Protein AF-A0A842VDM9-F1 (afdb_monomer)

Secondary structure (DSSP, 8-state):
--HHHHHHHHHHHHTTTS-EEEEEHHHHHHHHTTTTS-B---GGGSGGGGG-TT-EEEEEEEEE-SS-EEEEEEEE-TTSSS-EEEEEEEEESSHHHHHHHHHHHHHHHHTT----HHHHHHHHHEEEEEEPPP-TTSEE-GGGS-HHHHHHHHHHHHHHHHHHTT--

Structure (mmCIF, N/CA/C/O backbone):
data_AF-A0A842VDM9-F1
#
_entry.id   AF-A0A842VDM9-F1
#
loop_
_atom_site.group_PDB
_atom_site.id
_atom_site.type_symbol
_atom_site.label_atom_id
_atom_site.label_alt_id
_atom_site.label_comp_id
_atom_site.label_asym_id
_atom_site.label_entity_id
_atom_site.label_seq_id
_atom_site.pdbx_PDB_ins_code
_atom_site.Cartn_x
_atom_site.Cartn_y
_atom_site.Cartn_z
_atom_site.occupancy
_atom_site.B_iso_or_equiv
_atom_site.auth_seq_id
_atom_site.auth_comp_id
_atom_site.auth_asym_id
_atom_site.auth_atom_id
_atom_site.pdbx_PDB_model_num
ATOM 1 N N . MET A 1 1 ? 0.933 -7.430 -30.025 1.00 38.50 1 MET A N 1
ATOM 2 C CA . MET A 1 1 ? -0.040 -6.764 -29.124 1.00 38.50 1 MET A CA 1
ATOM 3 C C . MET A 1 1 ? 0.274 -7.300 -27.731 1.00 38.50 1 MET A C 1
ATOM 5 O O . MET A 1 1 ? -0.424 -8.168 -27.237 1.00 38.50 1 MET A O 1
ATOM 9 N N . ASP A 1 2 ? 1.398 -6.851 -27.154 1.00 47.78 2 ASP A N 1
ATOM 10 C CA . ASP A 1 2 ? 2.124 -7.577 -26.084 1.00 47.78 2 ASP A CA 1
ATOM 11 C C . ASP A 1 2 ? 2.247 -6.785 -24.773 1.00 47.78 2 ASP A C 1
ATOM 13 O O . ASP A 1 2 ? 2.859 -7.242 -23.812 1.00 47.78 2 ASP A O 1
ATOM 17 N N . PHE A 1 3 ? 1.629 -5.600 -24.720 1.00 39.19 3 PHE A N 1
ATOM 18 C CA . PHE A 1 3 ? 1.718 -4.650 -23.606 1.00 39.19 3 PHE A CA 1
ATOM 19 C C . PHE A 1 3 ? 1.313 -5.263 -22.255 1.00 39.19 3 PHE A C 1
ATOM 21 O O . PHE A 1 3 ? 1.957 -5.026 -21.236 1.00 39.19 3 PHE A O 1
ATOM 28 N N . ILE A 1 4 ? 0.272 -6.098 -22.266 1.00 46.72 4 ILE A N 1
ATOM 29 C CA . ILE A 1 4 ? -0.293 -6.716 -21.062 1.00 46.72 4 ILE A CA 1
ATOM 30 C C . ILE A 1 4 ? 0.559 -7.920 -20.614 1.00 46.72 4 ILE A C 1
ATOM 32 O O . ILE A 1 4 ? 0.785 -8.107 -19.423 1.00 46.72 4 ILE A O 1
ATOM 36 N N . SER A 1 5 ? 1.098 -8.707 -21.552 1.00 50.38 5 SER A N 1
ATOM 37 C CA . SER A 1 5 ? 1.804 -9.966 -21.255 1.00 50.38 5 SER A CA 1
ATOM 38 C C . SER A 1 5 ? 3.147 -9.753 -20.542 1.00 50.38 5 SER A C 1
ATOM 40 O O . SER A 1 5 ? 3.447 -10.433 -19.560 1.00 50.38 5 SER A O 1
ATOM 42 N N . SER A 1 6 ? 3.941 -8.770 -20.984 1.00 50.84 6 SER A N 1
ATOM 43 C CA . SER A 1 6 ? 5.264 -8.483 -20.408 1.00 50.84 6 SER A CA 1
ATOM 44 C C . SER A 1 6 ? 5.189 -7.949 -18.974 1.00 50.84 6 SER A C 1
ATOM 46 O O . SER A 1 6 ? 5.984 -8.360 -18.130 1.00 50.84 6 SER A O 1
ATOM 48 N N . CYS A 1 7 ? 4.217 -7.078 -18.684 1.00 58.84 7 CYS A N 1
ATOM 49 C CA . CYS A 1 7 ? 4.014 -6.537 -17.338 1.00 58.84 7 CYS A CA 1
ATOM 50 C C . CYS A 1 7 ? 3.463 -7.609 -16.383 1.00 58.84 7 CYS A C 1
ATOM 52 O O . CYS A 1 7 ? 3.894 -7.686 -15.239 1.00 58.84 7 CYS A O 1
ATOM 54 N N . LEU A 1 8 ? 2.583 -8.503 -16.858 1.00 58.44 8 LEU A N 1
ATOM 55 C CA . LEU A 1 8 ? 2.032 -9.594 -16.041 1.00 58.44 8 LEU A CA 1
ATOM 56 C C . LEU A 1 8 ? 3.102 -10.572 -15.533 1.00 58.44 8 LEU A C 1
ATOM 58 O O . LEU A 1 8 ? 3.038 -10.993 -14.380 1.00 58.44 8 LEU A O 1
ATOM 62 N N . ARG A 1 9 ? 4.093 -10.927 -16.362 1.00 60.19 9 ARG A N 1
ATOM 63 C CA . ARG A 1 9 ? 5.177 -11.840 -15.947 1.00 60.19 9 ARG A CA 1
ATOM 64 C C . ARG A 1 9 ? 6.123 -11.190 -14.940 1.00 60.19 9 ARG A C 1
ATOM 66 O O . ARG A 1 9 ? 6.470 -11.816 -13.943 1.00 60.19 9 ARG A O 1
ATOM 73 N N . PHE A 1 10 ? 6.458 -9.922 -15.167 1.00 65.69 10 PHE A N 1
ATOM 74 C CA . PHE A 1 10 ? 7.245 -9.114 -14.237 1.00 65.69 10 PHE A CA 1
ATOM 75 C C . PHE A 1 10 ? 6.540 -8.982 -12.875 1.00 65.69 10 PHE A C 1
ATOM 77 O O . PHE A 1 10 ? 7.143 -9.219 -11.829 1.00 65.69 10 PHE A O 1
ATOM 84 N N . HIS A 1 11 ? 5.228 -8.719 -12.877 1.00 65.38 11 HIS A N 1
ATOM 85 C CA . HIS A 1 11 ? 4.416 -8.672 -11.657 1.00 65.38 11 HIS A CA 1
ATOM 86 C C . HIS A 1 11 ? 4.361 -10.016 -10.927 1.00 65.38 11 HIS A C 1
ATOM 88 O O . HIS A 1 11 ? 4.504 -10.046 -9.705 1.00 65.38 11 HIS A O 1
ATOM 94 N N . TYR A 1 12 ? 4.196 -11.126 -11.655 1.00 63.31 12 TYR A N 1
ATOM 95 C CA . TYR A 1 12 ? 4.207 -12.463 -11.061 1.00 63.31 12 TYR A CA 1
ATOM 96 C C . TYR A 1 12 ? 5.516 -12.724 -10.307 1.00 63.31 12 TYR A C 1
ATOM 98 O O . TYR A 1 12 ? 5.495 -13.211 -9.176 1.00 63.31 12 TYR A O 1
ATOM 106 N N . TYR A 1 13 ? 6.652 -12.331 -10.883 1.00 67.06 13 TYR A N 1
ATOM 107 C CA . TYR A 1 13 ? 7.944 -12.538 -10.245 1.00 67.06 13 TYR A CA 1
ATOM 108 C C . TYR A 1 13 ? 8.167 -11.642 -9.017 1.00 67.06 13 TYR A C 1
ATOM 110 O O . TYR A 1 13 ? 8.678 -12.108 -8.006 1.00 67.06 13 TYR A O 1
ATOM 118 N N . ILE A 1 14 ? 7.732 -10.381 -9.027 1.00 68.81 14 ILE A N 1
ATOM 119 C CA . ILE A 1 14 ? 7.810 -9.542 -7.812 1.00 68.81 14 ILE A CA 1
ATOM 120 C C . ILE A 1 14 ? 6.875 -10.079 -6.720 1.00 68.81 14 ILE A C 1
ATOM 122 O O . ILE A 1 14 ? 7.162 -9.966 -5.529 1.00 68.81 14 ILE A O 1
ATOM 126 N N . SER A 1 15 ? 5.778 -10.727 -7.114 1.00 66.44 15 SER A N 1
ATOM 127 C CA . SER A 1 15 ? 4.794 -11.278 -6.187 1.00 66.44 15 SER A CA 1
ATOM 128 C C . SER A 1 15 ? 5.214 -12.566 -5.470 1.00 66.44 15 SER A C 1
ATOM 130 O O . SER A 1 15 ? 4.375 -13.110 -4.758 1.00 66.44 15 SER A O 1
ATOM 132 N N . GLN A 1 16 ? 6.463 -13.053 -5.611 1.00 63.22 16 GLN A N 1
ATOM 133 C CA . GLN A 1 16 ? 7.000 -14.288 -4.992 1.00 63.22 16 GLN A CA 1
ATOM 134 C C . GLN A 1 16 ? 6.709 -14.367 -3.472 1.00 63.22 16 GLN A C 1
ATOM 136 O O . GLN A 1 16 ? 7.550 -14.073 -2.622 1.00 63.22 16 GLN A O 1
ATOM 141 N N . ASN A 1 17 ? 5.496 -14.813 -3.131 1.00 63.88 17 ASN A N 1
ATOM 142 C CA . ASN A 1 17 ? 4.870 -14.889 -1.805 1.00 63.88 17 ASN A CA 1
ATOM 143 C C . ASN A 1 17 ? 4.428 -13.568 -1.147 1.00 63.88 17 ASN A C 1
ATOM 145 O O . ASN A 1 17 ? 4.188 -13.546 0.063 1.00 63.88 17 ASN A O 1
ATOM 149 N N . ARG A 1 18 ? 4.295 -12.470 -1.898 1.00 76.94 18 ARG A N 1
ATOM 150 C CA . ARG A 1 18 ? 3.713 -11.215 -1.390 1.00 76.94 18 ARG A CA 1
ATOM 151 C C . ARG A 1 18 ? 2.692 -10.662 -2.369 1.00 76.94 18 ARG A C 1
ATOM 153 O O . ARG A 1 18 ? 2.895 -10.696 -3.577 1.00 76.94 18 ARG A O 1
ATOM 160 N N . SER A 1 19 ? 1.602 -10.113 -1.846 1.00 81.00 19 SER A N 1
ATOM 161 C CA . SER A 1 19 ? 0.637 -9.396 -2.676 1.00 81.00 19 SER A CA 1
ATOM 162 C C . SER A 1 19 ? 1.248 -8.073 -3.130 1.00 81.00 19 SER A C 1
ATOM 164 O O . SER A 1 19 ? 1.668 -7.273 -2.295 1.00 81.00 19 SER A O 1
ATOM 166 N N . VAL A 1 20 ? 1.300 -7.854 -4.441 1.00 81.62 20 VAL A N 1
ATOM 167 C CA . VAL A 1 20 ? 1.781 -6.609 -5.047 1.00 81.62 20 VAL A CA 1
ATOM 168 C C . VAL A 1 20 ? 0.611 -5.948 -5.750 1.00 81.62 20 VAL A C 1
ATOM 170 O O . VAL A 1 20 ? -0.064 -6.575 -6.564 1.00 81.62 20 VAL A O 1
ATOM 173 N N . PHE A 1 21 ? 0.390 -4.681 -5.436 1.00 82.06 21 PHE A N 1
ATOM 174 C CA . PHE A 1 21 ? -0.585 -3.825 -6.097 1.00 82.06 21 PHE A CA 1
ATOM 175 C C . PHE A 1 21 ? 0.156 -2.714 -6.822 1.00 82.06 21 PHE A C 1
ATOM 177 O O . PHE A 1 21 ? 1.302 -2.411 -6.493 1.00 82.06 21 PHE A O 1
ATOM 184 N N . TRP A 1 22 ? -0.491 -2.096 -7.800 1.00 83.31 22 TRP A N 1
ATOM 185 C CA . TRP A 1 22 ? 0.066 -0.934 -8.472 1.00 83.31 22 TRP A CA 1
ATOM 186 C C . TRP A 1 22 ? -0.996 0.135 -8.678 1.00 83.31 22 TRP A C 1
ATOM 188 O O . TRP A 1 22 ? -2.185 -0.161 -8.805 1.00 83.31 22 TRP A O 1
ATOM 198 N N . LEU A 1 23 ? -0.538 1.379 -8.694 1.00 81.56 23 LEU A N 1
ATOM 199 C CA . LEU A 1 23 ? -1.329 2.580 -8.924 1.00 81.56 23 LEU A CA 1
ATOM 200 C C . LEU A 1 23 ? -0.620 3.410 -9.992 1.00 81.56 23 LEU A C 1
ATOM 202 O O . LEU A 1 23 ? 0.610 3.384 -10.071 1.00 81.56 23 LEU A O 1
ATOM 206 N N . GLU A 1 24 ? -1.357 4.180 -10.783 1.00 86.75 24 GLU A N 1
ATOM 207 C CA . GLU A 1 24 ? -0.719 5.209 -11.607 1.00 86.75 24 GLU A CA 1
ATOM 208 C C . GLU A 1 24 ? -0.137 6.312 -10.714 1.00 86.75 24 GLU A C 1
ATOM 210 O O . GLU A 1 24 ? -0.691 6.638 -9.659 1.00 86.75 24 GLU A O 1
ATOM 215 N N . LYS A 1 25 ? 0.968 6.930 -11.144 1.00 87.75 25 LYS A N 1
ATOM 216 C CA . LYS A 1 25 ? 1.595 8.028 -10.394 1.00 87.75 25 LYS A CA 1
ATOM 217 C C . LYS A 1 25 ? 0.644 9.186 -10.111 1.00 87.75 25 LYS A C 1
ATOM 219 O O . LYS A 1 25 ? 0.699 9.748 -9.024 1.00 87.75 25 LYS A O 1
ATOM 224 N N . ASP A 1 26 ? -0.259 9.515 -11.027 1.00 86.50 26 ASP A N 1
ATOM 225 C CA . ASP A 1 26 ? -1.225 10.594 -10.801 1.00 86.50 26 ASP A CA 1
ATOM 226 C C . ASP A 1 26 ? -2.221 10.249 -9.687 1.00 86.50 26 ASP A C 1
ATOM 228 O O . ASP A 1 26 ? -2.517 11.091 -8.840 1.00 86.50 26 ASP A O 1
ATOM 232 N N . GLN A 1 27 ? -2.665 8.991 -9.612 1.00 81.88 27 GLN A N 1
ATOM 233 C CA . GLN A 1 27 ? -3.496 8.503 -8.508 1.00 81.88 27 GLN A CA 1
ATOM 234 C C . GLN A 1 27 ? -2.726 8.543 -7.186 1.00 81.88 27 GLN A C 1
ATOM 236 O O . GLN A 1 27 ? -3.251 9.005 -6.172 1.00 81.88 27 GLN A O 1
ATOM 241 N N . TRP A 1 28 ? -1.462 8.115 -7.201 1.00 83.44 28 TRP A N 1
ATOM 242 C CA . TRP A 1 28 ? -0.587 8.207 -6.036 1.00 83.44 28 TRP A CA 1
ATOM 243 C C . TRP A 1 28 ? -0.398 9.645 -5.568 1.00 83.44 28 TRP A C 1
ATOM 245 O O . TRP A 1 28 ? -0.540 9.917 -4.383 1.00 83.44 28 TRP A O 1
ATOM 255 N N . ASN A 1 29 ? -0.169 10.579 -6.489 1.00 84.06 29 ASN A N 1
ATOM 256 C CA . ASN A 1 29 ? -0.000 11.999 -6.196 1.00 84.06 29 ASN A CA 1
ATOM 257 C C . ASN A 1 29 ? -1.245 12.631 -5.555 1.00 84.06 29 ASN A C 1
ATOM 259 O O . ASN A 1 29 ? -1.137 13.627 -4.840 1.00 84.06 29 ASN A O 1
ATOM 263 N N . LEU A 1 30 ? -2.440 12.089 -5.808 1.00 80.62 30 LEU A N 1
ATOM 264 C CA . LEU A 1 30 ? -3.667 12.516 -5.130 1.00 80.62 30 LEU A CA 1
ATOM 265 C C . LEU A 1 30 ? -3.731 11.986 -3.695 1.00 80.62 30 LEU A C 1
ATOM 267 O O . LEU A 1 30 ? -4.094 12.730 -2.784 1.00 80.62 30 LEU A O 1
ATOM 271 N N . ILE A 1 31 ? -3.342 10.727 -3.488 1.00 76.19 31 ILE A N 1
ATOM 272 C CA . ILE A 1 31 ? -3.302 10.091 -2.165 1.00 76.19 31 ILE A CA 1
ATOM 273 C C . ILE A 1 31 ? -2.205 10.738 -1.303 1.00 76.19 31 ILE A C 1
ATOM 275 O O . ILE A 1 31 ? -2.445 11.076 -0.142 1.00 76.19 31 ILE A O 1
ATOM 279 N N . SER A 1 32 ? -1.033 10.992 -1.891 1.00 77.94 32 SER A N 1
ATOM 280 C CA . SER A 1 32 ? 0.172 11.441 -1.194 1.00 77.94 32 SER A CA 1
ATOM 281 C C . SER A 1 32 ? 0.103 12.845 -0.617 1.00 77.94 32 SER A C 1
ATOM 283 O O . SER A 1 32 ? 0.746 13.151 0.385 1.00 77.94 32 SER A O 1
ATOM 285 N N . LYS A 1 33 ? -0.763 13.695 -1.168 1.00 77.75 33 LYS A N 1
ATOM 286 C CA . LYS A 1 33 ? -1.026 15.035 -0.624 1.00 77.75 33 LYS A CA 1
ATOM 287 C C . LYS A 1 33 ? -1.587 15.019 0.796 1.00 77.75 33 LYS A C 1
ATOM 289 O O . LYS A 1 33 ? -1.463 16.017 1.497 1.00 77.75 33 LYS A O 1
ATOM 294 N N . ASN A 1 34 ? -2.192 13.913 1.220 1.00 71.62 34 ASN A N 1
ATOM 295 C CA . ASN A 1 34 ? -2.838 13.807 2.524 1.00 71.62 34 ASN A CA 1
ATOM 296 C C . ASN A 1 34 ? -1.961 13.122 3.586 1.00 71.62 34 ASN A C 1
ATOM 298 O O . ASN A 1 34 ? -2.442 12.767 4.661 1.00 71.62 34 ASN A O 1
ATOM 302 N N . PHE A 1 35 ? -0.673 12.912 3.305 1.00 71.75 35 PHE A N 1
ATOM 303 C CA . PHE A 1 35 ? 0.231 12.216 4.215 1.00 71.75 35 PHE A CA 1
ATOM 304 C C . PHE A 1 35 ? 0.338 12.860 5.604 1.00 71.75 35 PHE A C 1
ATOM 306 O O . PHE A 1 35 ? 0.385 14.077 5.755 1.00 71.75 35 PHE A O 1
ATOM 313 N N . GLY A 1 36 ? 0.384 12.011 6.640 1.00 66.38 36 GLY A N 1
ATOM 314 C CA . GLY A 1 36 ? 0.378 12.414 8.056 1.00 66.38 36 GLY A CA 1
ATOM 315 C C . GLY A 1 36 ? -1.020 12.639 8.652 1.00 66.38 36 GLY A C 1
ATOM 316 O O . GLY A 1 36 ? -1.172 12.704 9.882 1.00 66.38 36 GLY A O 1
ATOM 317 N N . THR A 1 37 ? -2.046 12.686 7.803 1.00 69.50 37 THR A N 1
ATOM 318 C CA . THR A 1 37 ? -3.453 12.751 8.195 1.00 69.50 37 THR A CA 1
ATOM 319 C C . THR A 1 37 ? -4.133 11.465 7.750 1.00 69.50 37 THR A C 1
ATOM 321 O O . THR A 1 37 ? -4.101 11.151 6.562 1.00 69.50 37 THR A O 1
ATOM 324 N N . PRO A 1 38 ? -4.728 10.686 8.666 1.00 69.56 38 PRO A N 1
ATOM 325 C CA . PRO A 1 38 ? -5.495 9.541 8.234 1.00 69.56 38 PRO A CA 1
ATOM 326 C C . PRO A 1 38 ? -6.669 10.018 7.394 1.00 69.56 38 PRO A C 1
ATOM 328 O O . PRO A 1 38 ? -7.461 10.858 7.818 1.00 69.56 38 PRO A O 1
ATOM 331 N N . ILE A 1 39 ? -6.725 9.491 6.180 1.00 65.69 39 ILE A N 1
ATOM 332 C CA . ILE A 1 39 ? -7.808 9.734 5.244 1.00 65.69 39 ILE A CA 1
ATOM 333 C C . ILE A 1 39 ? -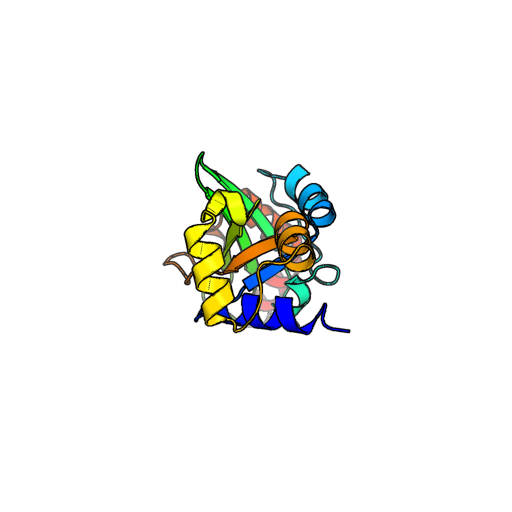8.635 8.476 5.097 1.00 65.69 39 ILE A C 1
ATOM 335 O O . ILE A 1 39 ? -8.105 7.366 5.010 1.00 65.69 39 ILE A O 1
ATOM 339 N N . GLU A 1 40 ? -9.941 8.669 5.026 1.00 68.81 40 GLU A N 1
ATOM 340 C CA . GLU A 1 40 ? -10.828 7.646 4.518 1.00 68.81 40 GLU A CA 1
ATOM 341 C C . GLU A 1 40 ? -10.585 7.510 3.012 1.00 68.81 40 GLU A C 1
ATOM 343 O O . GLU A 1 40 ? -10.857 8.424 2.233 1.00 68.81 40 GLU A O 1
ATOM 348 N N . ILE A 1 41 ? -10.047 6.366 2.598 1.00 63.72 41 ILE A N 1
ATOM 349 C CA . ILE A 1 41 ? -9.914 6.036 1.183 1.00 63.72 41 ILE A CA 1
ATOM 350 C C . ILE A 1 41 ? -11.127 5.197 0.806 1.00 63.72 41 ILE A C 1
ATOM 352 O O . ILE A 1 41 ? -11.276 4.072 1.289 1.00 63.72 41 ILE A O 1
ATOM 356 N N . ASN A 1 42 ? -11.969 5.718 -0.093 1.00 63.12 42 ASN A N 1
ATOM 357 C CA . ASN A 1 42 ? -12.912 4.859 -0.795 1.00 63.12 42 ASN A CA 1
ATOM 358 C C . ASN A 1 42 ? -12.122 3.987 -1.777 1.00 63.12 42 ASN A C 1
ATOM 360 O O . ASN A 1 42 ? -11.802 4.383 -2.899 1.00 63.12 42 ASN A O 1
ATOM 364 N N . ILE A 1 43 ? -11.807 2.786 -1.316 1.00 64.44 43 ILE A N 1
ATOM 365 C CA . ILE A 1 43 ? -11.064 1.789 -2.070 1.00 64.44 43 ILE A CA 1
ATOM 366 C C . ILE A 1 43 ? -11.818 1.231 -3.279 1.00 64.44 43 ILE A C 1
ATOM 368 O O . ILE A 1 43 ? -11.151 0.686 -4.153 1.00 64.44 43 ILE A O 1
ATOM 372 N N . GLU A 1 44 ? -13.149 1.369 -3.365 1.00 63.38 44 GLU A N 1
ATOM 373 C CA . GLU A 1 44 ? -13.965 0.830 -4.467 1.00 63.38 44 GLU A CA 1
ATOM 374 C C . GLU A 1 44 ? -13.529 1.385 -5.824 1.00 63.38 44 GLU A C 1
ATOM 376 O O . GLU A 1 44 ? -13.588 0.693 -6.836 1.00 63.38 44 GLU A O 1
ATOM 381 N N . ASN A 1 45 ? -13.017 2.617 -5.819 1.00 62.00 45 ASN A N 1
ATOM 382 C CA . ASN A 1 45 ? -12.522 3.313 -7.003 1.00 62.00 45 ASN A CA 1
ATOM 383 C C . ASN A 1 45 ? -11.001 3.208 -7.169 1.00 62.00 45 ASN A C 1
ATOM 385 O O . ASN A 1 45 ? -10.409 3.936 -7.965 1.00 62.00 45 ASN A O 1
ATOM 389 N N . THR A 1 46 ? -10.350 2.332 -6.406 1.00 61.22 46 THR A N 1
ATOM 390 C CA . THR A 1 46 ? -8.901 2.132 -6.463 1.00 61.22 46 THR A CA 1
ATOM 391 C C . THR A 1 46 ? -8.582 0.694 -6.868 1.00 61.22 46 THR A C 1
ATOM 393 O O . THR A 1 46 ? -9.365 -0.214 -6.586 1.00 61.22 46 THR A O 1
ATOM 396 N N . PRO A 1 47 ? -7.396 0.425 -7.437 1.00 62.50 47 PRO A N 1
ATOM 397 C CA . PRO A 1 47 ? -6.912 -0.945 -7.639 1.00 62.50 47 PRO A CA 1
ATOM 398 C C . PRO A 1 47 ? -6.890 -1.807 -6.356 1.00 62.50 47 PRO A C 1
ATOM 400 O O . PRO A 1 47 ? -6.912 -3.040 -6.432 1.00 62.50 47 PRO A O 1
ATOM 403 N N . LEU A 1 48 ? -6.920 -1.175 -5.173 1.00 64.06 48 LEU A N 1
ATOM 404 C CA . LEU A 1 48 ? -7.016 -1.842 -3.872 1.00 64.06 48 LEU A CA 1
ATOM 405 C C . LEU A 1 48 ? -8.403 -2.450 -3.602 1.00 64.06 48 LEU A C 1
ATOM 407 O O . LEU A 1 48 ? -8.529 -3.233 -2.667 1.00 64.06 48 LEU A O 1
ATOM 411 N N . VAL A 1 49 ? -9.428 -2.183 -4.427 1.00 65.50 49 VAL A N 1
ATOM 412 C CA . VAL A 1 49 ? -10.758 -2.819 -4.310 1.00 65.50 49 VAL A CA 1
ATOM 413 C C . VAL A 1 49 ? -10.675 -4.347 -4.300 1.00 65.50 49 VAL A C 1
ATOM 415 O O . VAL A 1 49 ? -11.443 -5.031 -3.622 1.00 65.50 49 VAL A O 1
ATOM 418 N N . SER A 1 50 ? -9.697 -4.896 -5.025 1.00 60.81 50 SER A N 1
ATOM 419 C CA . SER A 1 50 ? -9.436 -6.334 -5.103 1.00 60.81 50 SER A CA 1
ATOM 420 C C . SER A 1 50 ? -9.042 -6.958 -3.758 1.00 60.81 50 SER A C 1
ATOM 422 O O . SER A 1 50 ? -9.206 -8.163 -3.579 1.00 60.81 50 SER A O 1
ATOM 424 N N . ILE A 1 51 ? -8.575 -6.148 -2.804 1.00 59.56 51 ILE A N 1
ATOM 425 C CA . ILE A 1 51 ? -8.124 -6.583 -1.477 1.00 59.56 51 ILE A CA 1
ATOM 426 C C . IL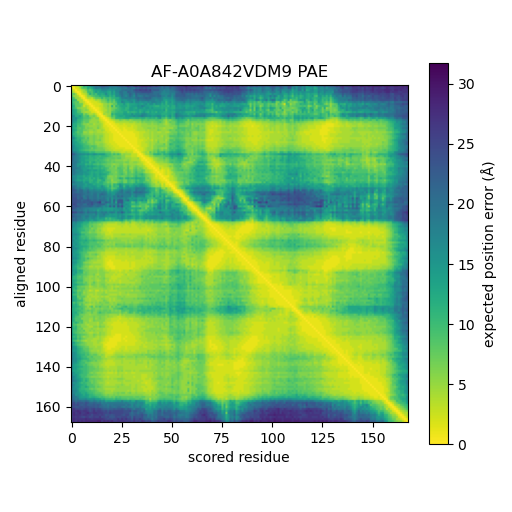E A 1 51 ? -9.317 -6.917 -0.573 1.00 59.56 51 ILE A C 1
ATOM 428 O O . ILE A 1 51 ? -9.168 -7.666 0.391 1.00 59.56 51 ILE A O 1
ATOM 432 N N . THR A 1 52 ? -10.510 -6.400 -0.873 1.00 55.66 52 THR A N 1
ATOM 433 C CA . THR A 1 52 ? -11.571 -6.266 0.139 1.00 55.66 52 THR A CA 1
ATOM 434 C C . THR A 1 52 ? -12.957 -6.136 -0.452 1.00 55.66 52 THR A C 1
ATOM 436 O O . THR A 1 52 ? -13.677 -5.148 -0.285 1.00 55.66 52 THR A O 1
ATOM 439 N N . LYS A 1 53 ? -13.393 -7.219 -1.071 1.00 52.09 53 LYS A N 1
ATOM 440 C CA . LYS A 1 53 ? -14.826 -7.459 -1.144 1.00 52.09 53 LYS A CA 1
ATOM 441 C C . LYS A 1 53 ? -15.339 -7.604 0.301 1.00 52.09 53 LYS A C 1
ATOM 443 O O . LYS A 1 53 ? -14.965 -8.563 0.967 1.00 52.09 53 LYS A O 1
ATOM 448 N N . ASN A 1 54 ? -16.173 -6.660 0.755 1.00 50.44 54 ASN A N 1
ATOM 449 C CA . ASN A 1 54 ? -17.004 -6.705 1.978 1.00 50.44 54 ASN A CA 1
ATOM 450 C C . ASN A 1 54 ? -16.451 -6.138 3.307 1.00 50.44 54 ASN A C 1
ATOM 452 O O . ASN A 1 54 ? -16.935 -6.558 4.356 1.00 50.44 54 ASN A O 1
ATOM 456 N N . GLN A 1 55 ? -15.496 -5.200 3.332 1.00 55.25 55 GLN A N 1
ATOM 457 C CA . GLN A 1 55 ? -15.012 -4.639 4.610 1.00 55.25 55 GLN A CA 1
ATOM 458 C C . GLN A 1 55 ? -15.010 -3.109 4.636 1.00 55.25 55 GLN A C 1
ATOM 460 O O . GLN A 1 55 ? -14.652 -2.466 3.652 1.00 55.25 55 GLN A O 1
ATOM 465 N N . ASN A 1 56 ? -15.411 -2.536 5.775 1.00 56.44 56 ASN A N 1
ATOM 466 C CA . ASN A 1 56 ? -15.441 -1.093 5.980 1.00 56.44 56 ASN A CA 1
ATOM 467 C C . ASN A 1 56 ? -14.022 -0.580 6.263 1.00 56.44 56 ASN A C 1
ATOM 469 O O . ASN A 1 56 ? -13.405 -0.913 7.277 1.00 56.44 56 ASN A O 1
ATOM 473 N N . PHE A 1 57 ? -13.509 0.241 5.352 1.00 61.78 57 PHE A N 1
ATOM 474 C CA . PHE A 1 57 ? -12.206 0.882 5.484 1.00 61.78 57 PHE A CA 1
ATOM 475 C C . PHE A 1 57 ? -12.297 2.144 6.312 1.00 61.78 57 PHE A C 1
ATOM 477 O O . PHE A 1 57 ? -13.260 2.914 6.224 1.00 61.78 57 PHE A O 1
ATOM 484 N N . ILE A 1 58 ? -11.260 2.364 7.107 1.00 60.19 58 ILE A N 1
ATOM 485 C CA . ILE A 1 58 ? -11.248 3.466 8.060 1.00 60.19 58 ILE A CA 1
ATOM 486 C C . ILE A 1 58 ? -10.147 4.449 7.730 1.00 60.19 58 ILE A C 1
ATOM 488 O O . ILE A 1 58 ? -10.436 5.637 7.660 1.00 60.19 58 ILE A O 1
ATOM 492 N N . ALA A 1 59 ? -8.908 4.001 7.514 1.00 56.94 59 ALA A N 1
ATOM 493 C CA . ALA A 1 59 ? -7.821 4.957 7.367 1.00 56.94 59 ALA A CA 1
ATOM 494 C C . ALA A 1 59 ? -6.532 4.371 6.798 1.00 56.94 59 ALA A C 1
ATOM 496 O O . ALA A 1 59 ? -6.209 3.202 7.031 1.00 56.94 59 ALA A O 1
ATOM 497 N N . SER A 1 60 ? -5.769 5.239 6.126 1.00 62.53 60 SER A N 1
ATOM 498 C CA . SER A 1 60 ? -4.367 4.998 5.798 1.00 62.53 60 SER A CA 1
ATOM 499 C C . SER A 1 60 ? -3.423 5.928 6.565 1.00 62.53 60 SER A C 1
ATOM 501 O O . SER A 1 60 ? -3.624 7.143 6.526 1.00 62.53 60 SER A O 1
ATOM 503 N N . LEU A 1 61 ? -2.368 5.403 7.192 1.00 62.09 61 LEU A N 1
ATOM 504 C CA . LEU A 1 61 ? -1.257 6.217 7.703 1.00 62.09 61 LEU A CA 1
ATOM 505 C C . LEU A 1 61 ? -0.033 6.030 6.824 1.00 62.09 61 LEU A C 1
ATOM 507 O O . LEU A 1 61 ? 0.378 4.907 6.550 1.00 62.09 61 LEU A O 1
ATOM 511 N N . TYR A 1 62 ? 0.550 7.146 6.402 1.00 65.44 62 TYR A N 1
ATOM 512 C CA . TYR A 1 62 ? 1.818 7.142 5.697 1.00 65.44 62 TYR A CA 1
ATOM 513 C C . TYR A 1 62 ? 2.960 7.354 6.677 1.00 65.44 62 TYR A C 1
ATOM 515 O O . TYR A 1 62 ? 2.969 8.340 7.423 1.00 65.44 62 TYR A O 1
ATOM 523 N N . LYS A 1 63 ? 3.935 6.452 6.642 1.00 63.28 63 LYS A N 1
ATOM 524 C CA . LYS A 1 63 ? 5.198 6.609 7.349 1.00 63.28 63 LYS A CA 1
ATOM 525 C C . LYS A 1 63 ? 6.285 6.861 6.316 1.00 63.28 63 LYS A C 1
ATOM 527 O O . LYS A 1 63 ? 6.571 6.001 5.490 1.00 63.28 63 LYS A O 1
ATOM 532 N N . ASN A 1 64 ? 6.863 8.056 6.374 1.00 59.47 64 ASN A N 1
ATOM 533 C CA . ASN A 1 64 ? 8.075 8.395 5.642 1.00 59.47 64 ASN A CA 1
ATOM 534 C C . ASN A 1 64 ? 9.230 8.358 6.631 1.00 59.47 64 ASN A C 1
ATOM 536 O O . ASN A 1 64 ? 9.311 9.223 7.508 1.00 59.47 64 ASN A O 1
ATOM 540 N N . ASP A 1 65 ? 10.116 7.384 6.509 1.00 58.34 65 ASP A N 1
ATOM 541 C CA . ASP A 1 65 ? 11.487 7.607 6.945 1.00 58.34 65 ASP A CA 1
ATOM 542 C C . ASP A 1 65 ? 12.339 7.946 5.713 1.00 58.34 65 ASP A C 1
ATOM 544 O O . ASP A 1 65 ? 11.894 7.810 4.577 1.00 58.34 65 ASP A O 1
ATOM 548 N N . LYS A 1 66 ? 13.559 8.455 5.916 1.00 53.88 66 LYS A N 1
ATOM 549 C CA . LYS A 1 66 ? 14.440 8.904 4.822 1.00 53.88 66 LYS A CA 1
ATOM 550 C C . LYS A 1 66 ? 14.676 7.826 3.740 1.00 53.88 66 LYS A C 1
ATOM 552 O O . LYS A 1 66 ? 15.152 8.170 2.661 1.00 53.88 66 LYS A O 1
ATOM 557 N N . TYR A 1 67 ? 14.377 6.559 4.026 1.00 57.78 67 TYR A N 1
ATOM 558 C CA . TYR A 1 67 ? 14.693 5.413 3.182 1.00 57.78 67 TYR A CA 1
ATOM 559 C C . TYR A 1 67 ? 13.471 4.564 2.800 1.00 57.78 67 TYR A C 1
ATOM 561 O O . TYR A 1 67 ? 13.553 3.820 1.830 1.00 57.78 67 TYR A O 1
ATOM 569 N N . ASN A 1 68 ? 12.351 4.674 3.519 1.00 67.56 68 ASN A N 1
ATOM 570 C CA . ASN A 1 68 ? 11.180 3.826 3.350 1.00 67.56 68 ASN A CA 1
ATOM 571 C C . ASN A 1 68 ? 9.893 4.644 3.386 1.00 67.56 68 ASN A C 1
ATOM 573 O O . ASN A 1 68 ? 9.596 5.370 4.339 1.00 67.56 68 ASN A O 1
ATOM 577 N N . GLN A 1 69 ? 9.103 4.439 2.342 1.00 80.56 69 GLN A N 1
ATOM 578 C CA . GLN A 1 69 ? 7.738 4.906 2.235 1.00 80.56 69 GLN A CA 1
ATOM 579 C C . GLN A 1 69 ? 6.808 3.732 2.566 1.00 80.56 69 GLN A C 1
ATOM 581 O O . GLN A 1 69 ? 6.838 2.706 1.885 1.00 80.56 69 GLN A O 1
ATOM 586 N N . GLU A 1 70 ? 5.989 3.849 3.610 1.00 86.44 70 GLU A N 1
ATOM 587 C CA . GLU A 1 70 ? 5.030 2.809 3.998 1.00 86.44 70 GLU A CA 1
ATOM 588 C C . GLU A 1 70 ? 3.609 3.358 4.098 1.00 86.44 70 GLU A C 1
ATOM 590 O O . GLU A 1 70 ? 3.394 4.485 4.544 1.00 86.44 70 GLU A O 1
ATOM 595 N N . ILE A 1 71 ? 2.633 2.528 3.733 1.00 84.12 71 ILE A N 1
ATOM 596 C CA . ILE A 1 71 ? 1.210 2.764 3.972 1.00 84.12 71 ILE A CA 1
ATOM 597 C C . ILE A 1 71 ? 0.720 1.708 4.950 1.00 84.12 71 ILE A C 1
ATOM 599 O O . ILE A 1 71 ? 0.818 0.514 4.682 1.00 84.12 71 ILE A O 1
ATOM 603 N N . GLU A 1 72 ? 0.138 2.136 6.056 1.00 87.38 72 GLU A N 1
ATOM 604 C CA . GLU A 1 72 ? -0.640 1.275 6.938 1.00 87.38 72 GLU A CA 1
ATOM 605 C C . GLU A 1 72 ? -2.115 1.426 6.603 1.00 87.38 72 GLU A C 1
ATOM 607 O O . GLU A 1 72 ? -2.607 2.545 6.546 1.00 87.38 72 GLU A O 1
ATOM 612 N N . ILE A 1 73 ? -2.823 0.323 6.404 1.00 84.94 73 ILE A N 1
ATOM 613 C CA . ILE A 1 73 ? -4.255 0.273 6.128 1.00 84.94 73 ILE A CA 1
ATOM 614 C C . ILE A 1 73 ? -4.941 -0.396 7.314 1.00 84.94 73 ILE A C 1
ATOM 616 O O . ILE A 1 73 ? -4.630 -1.542 7.638 1.00 84.94 73 ILE A O 1
ATOM 620 N N . TYR A 1 74 ? -5.896 0.305 7.922 1.00 87.06 74 TYR A N 1
ATOM 621 C CA . TYR A 1 74 ? -6.684 -0.188 9.051 1.00 87.06 74 TYR A CA 1
ATOM 622 C C . TYR A 1 74 ? -8.089 -0.579 8.583 1.00 87.06 74 TYR A C 1
ATOM 624 O O . TYR A 1 74 ? -8.809 0.231 7.984 1.00 87.06 74 TYR A O 1
ATOM 632 N N . ARG A 1 75 ? -8.479 -1.824 8.865 1.00 85.81 75 ARG A N 1
ATOM 633 C CA . ARG A 1 75 ? -9.804 -2.392 8.575 1.00 85.81 75 ARG A CA 1
ATOM 634 C C . ARG A 1 75 ? -10.483 -2.770 9.880 1.00 85.81 75 ARG A C 1
ATOM 636 O O . ARG A 1 75 ? -9.809 -3.296 10.754 1.00 85.81 75 ARG A O 1
ATOM 643 N N . TYR A 1 76 ? -11.782 -2.515 10.005 1.00 84.00 76 TYR A N 1
ATOM 644 C CA . TYR A 1 76 ? -12.541 -2.898 11.197 1.00 84.00 76 TYR A CA 1
ATOM 645 C C . TYR A 1 76 ? -13.533 -4.008 10.884 1.00 84.00 76 TYR A C 1
ATOM 647 O O . TYR A 1 76 ? -14.340 -3.875 9.960 1.00 84.00 76 TYR A O 1
ATOM 655 N N . ASP A 1 77 ? -13.468 -5.075 11.669 1.00 84.94 77 ASP A N 1
ATOM 656 C CA . ASP A 1 77 ? -14.378 -6.209 11.637 1.00 84.94 77 ASP A CA 1
ATOM 657 C C . ASP A 1 77 ? -14.833 -6.523 13.067 1.00 84.94 77 ASP A C 1
ATOM 659 O O . ASP A 1 77 ? -14.075 -7.009 13.901 1.00 84.94 77 ASP A O 1
ATOM 663 N N . PHE A 1 78 ? -16.095 -6.218 13.363 1.00 83.75 78 PHE A N 1
ATOM 664 C CA . PHE A 1 78 ? -16.675 -6.391 14.698 1.00 83.75 78 PHE A CA 1
ATOM 665 C C . PHE A 1 78 ? -16.798 -7.862 15.117 1.00 83.75 78 PHE A C 1
ATOM 667 O O . PHE A 1 78 ? -17.046 -8.148 16.284 1.00 83.75 78 PHE A O 1
ATOM 674 N N . LYS A 1 79 ? -16.645 -8.801 14.175 1.00 84.88 79 LYS A N 1
ATOM 675 C CA . LYS A 1 79 ? -16.717 -10.238 14.461 1.00 84.88 79 LYS A CA 1
ATOM 676 C C . LYS A 1 79 ? -15.411 -10.794 15.020 1.00 84.88 79 LYS A C 1
ATOM 678 O O . LYS A 1 79 ? -15.416 -11.902 15.559 1.00 84.88 79 LYS A O 1
ATOM 683 N N . ASP A 1 80 ? -14.313 -10.056 14.883 1.00 84.12 80 ASP A N 1
ATOM 684 C CA . ASP A 1 80 ? -13.001 -10.476 15.350 1.00 84.12 80 ASP A CA 1
ATOM 685 C C . ASP A 1 80 ? -12.793 -10.085 16.821 1.00 84.12 80 ASP A C 1
ATOM 687 O O . ASP A 1 80 ? -13.192 -9.013 17.271 1.00 84.12 80 ASP A O 1
ATOM 691 N N . SER A 1 81 ? -12.122 -10.951 1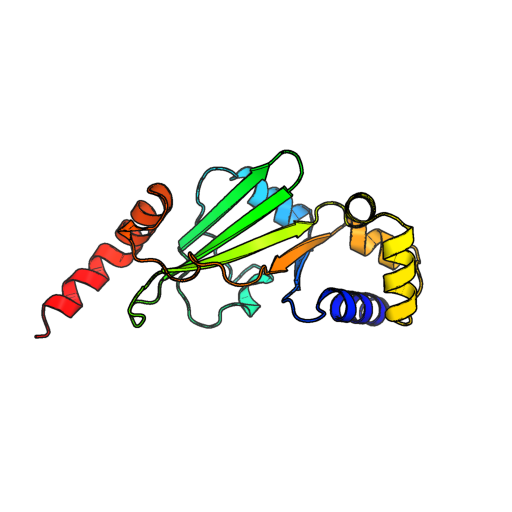7.591 1.00 89.12 81 SER A N 1
ATOM 692 C CA . SER A 1 81 ? -11.824 -10.692 19.013 1.00 89.12 81 SER A CA 1
ATOM 693 C C . SER A 1 81 ? -10.933 -9.466 19.224 1.00 89.12 81 SER A C 1
ATOM 695 O O . SER A 1 81 ? -11.000 -8.820 20.266 1.00 89.12 81 SER A O 1
ATOM 697 N N . LYS A 1 82 ? -10.107 -9.158 18.221 1.00 92.12 82 LYS A N 1
ATOM 698 C CA . LYS A 1 82 ? -9.389 -7.900 18.053 1.00 92.12 82 LYS A CA 1
ATOM 699 C C . LYS A 1 82 ? -9.901 -7.262 16.764 1.00 92.12 82 LYS A C 1
ATOM 701 O O . LYS A 1 82 ? -9.482 -7.699 15.693 1.00 92.12 82 LYS A O 1
ATOM 706 N N . PRO A 1 83 ? -10.805 -6.277 16.842 1.00 89.69 83 PRO A N 1
ATOM 707 C CA . PRO A 1 83 ? -11.635 -5.913 15.704 1.00 89.69 83 PRO A CA 1
ATOM 708 C C . PRO A 1 83 ? -10.920 -5.044 14.669 1.00 89.69 83 PRO A C 1
ATOM 710 O O . PRO A 1 83 ? -11.544 -4.654 13.690 1.00 89.69 83 PRO A O 1
ATOM 713 N N . VAL A 1 84 ? -9.650 -4.675 14.872 1.00 89.81 84 VAL A N 1
ATOM 714 C CA . VAL A 1 84 ? -8.896 -3.852 13.922 1.00 89.81 84 VAL A CA 1
ATOM 715 C C . VAL A 1 84 ? -7.758 -4.646 13.292 1.00 89.81 84 VAL A C 1
ATOM 717 O O . VAL A 1 84 ? -6.810 -5.047 13.968 1.00 89.81 84 VAL A O 1
ATOM 720 N N . ASN A 1 85 ? -7.798 -4.774 11.967 1.00 90.81 85 ASN A N 1
ATOM 721 C CA . ASN A 1 85 ? -6.785 -5.458 11.174 1.00 90.81 85 ASN A CA 1
ATOM 722 C C . ASN A 1 85 ? -5.908 -4.410 10.490 1.00 90.81 85 ASN A C 1
ATOM 724 O O . ASN A 1 85 ? -6.388 -3.650 9.641 1.00 90.81 85 ASN A O 1
ATOM 728 N N . LYS A 1 86 ? -4.620 -4.383 10.829 1.00 90.38 86 LYS A N 1
ATOM 729 C CA . LYS A 1 86 ? -3.633 -3.473 10.246 1.00 90.38 86 LYS A CA 1
ATOM 730 C C . LYS A 1 86 ? -2.770 -4.184 9.215 1.00 90.38 86 LYS A C 1
ATOM 732 O O . LYS A 1 86 ? -1.997 -5.075 9.552 1.00 90.38 86 LYS A O 1
ATOM 737 N N . ASP A 1 87 ? -2.840 -3.758 7.963 1.00 88.38 87 ASP A N 1
ATOM 738 C CA . ASP A 1 87 ? -1.928 -4.202 6.911 1.00 88.38 87 ASP A CA 1
ATOM 739 C C . ASP A 1 87 ? -0.912 -3.108 6.583 1.00 88.38 87 ASP A C 1
ATOM 741 O O . ASP A 1 87 ? -1.291 -1.961 6.381 1.00 88.38 87 ASP A O 1
ATOM 745 N N . THR A 1 88 ? 0.365 -3.461 6.457 1.00 88.81 88 THR A N 1
ATOM 746 C CA . THR A 1 88 ? 1.413 -2.521 6.031 1.00 88.81 88 THR A CA 1
ATOM 747 C C . THR A 1 88 ? 1.847 -2.832 4.605 1.00 88.81 88 THR A C 1
ATOM 749 O O . THR A 1 88 ? 2.006 -3.997 4.236 1.00 88.81 88 THR A O 1
ATOM 752 N N . TYR A 1 89 ? 2.063 -1.794 3.807 1.00 87.19 89 TYR A N 1
ATOM 753 C CA . TYR A 1 89 ? 2.530 -1.876 2.431 1.00 87.19 89 TYR A CA 1
ATOM 754 C C . TYR A 1 89 ? 3.773 -1.018 2.269 1.00 87.19 89 TYR A C 1
ATOM 756 O O . TYR A 1 89 ? 3.750 0.162 2.607 1.00 87.19 89 TYR A O 1
ATOM 764 N N . THR A 1 90 ? 4.832 -1.590 1.710 1.00 87.81 90 THR A N 1
ATOM 765 C CA . THR A 1 90 ? 5.981 -0.813 1.247 1.00 87.81 90 THR A CA 1
ATOM 766 C C . THR A 1 90 ? 5.643 -0.195 -0.100 1.00 87.81 90 THR A C 1
ATOM 768 O O . THR A 1 90 ? 5.212 -0.894 -1.020 1.00 87.81 90 THR A O 1
ATOM 771 N N . VAL A 1 91 ? 5.838 1.113 -0.205 1.00 86.75 91 VAL A N 1
ATOM 772 C CA . VAL A 1 91 ? 5.675 1.878 -1.435 1.00 86.75 91 VAL A CA 1
ATOM 773 C C . VAL A 1 91 ? 7.008 1.906 -2.160 1.00 86.75 91 VAL A C 1
ATOM 775 O O . VAL A 1 91 ? 8.028 2.308 -1.607 1.00 86.75 91 VAL A O 1
ATOM 778 N N . ILE A 1 92 ? 6.981 1.507 -3.421 1.00 87.25 92 ILE A N 1
ATOM 779 C CA . ILE A 1 92 ? 8.099 1.647 -4.341 1.00 87.25 92 ILE A CA 1
ATOM 780 C C . ILE A 1 92 ? 7.705 2.738 -5.332 1.00 87.25 92 ILE A C 1
ATOM 782 O O . ILE A 1 92 ? 6.991 2.487 -6.310 1.00 87.25 92 ILE A O 1
ATOM 786 N N . ASP A 1 93 ? 8.157 3.953 -5.040 1.00 83.81 93 ASP A N 1
ATOM 787 C CA . ASP A 1 93 ? 8.154 5.072 -5.974 1.00 83.81 93 ASP A CA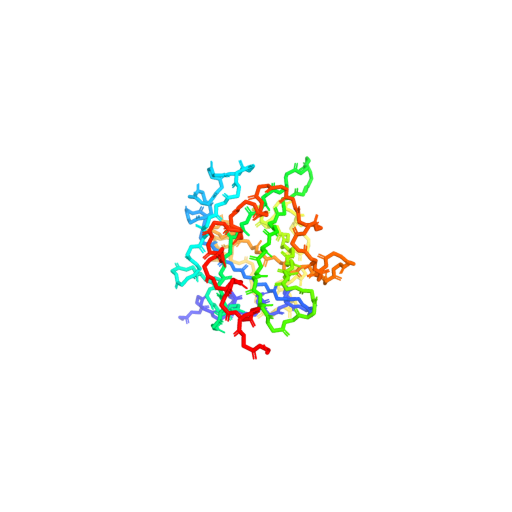 1
ATOM 788 C C . ASP A 1 93 ? 9.511 5.094 -6.677 1.00 83.81 93 ASP A C 1
ATOM 790 O O . ASP A 1 93 ? 10.549 5.152 -6.026 1.00 83.81 93 ASP A O 1
ATOM 794 N N . ASN A 1 94 ? 9.500 4.983 -8.005 1.00 83.06 94 ASN A N 1
ATOM 795 C CA . ASN A 1 94 ? 10.686 4.786 -8.839 1.00 83.06 94 ASN A CA 1
ATOM 796 C C . ASN A 1 94 ? 11.378 3.420 -8.638 1.00 83.06 94 ASN A C 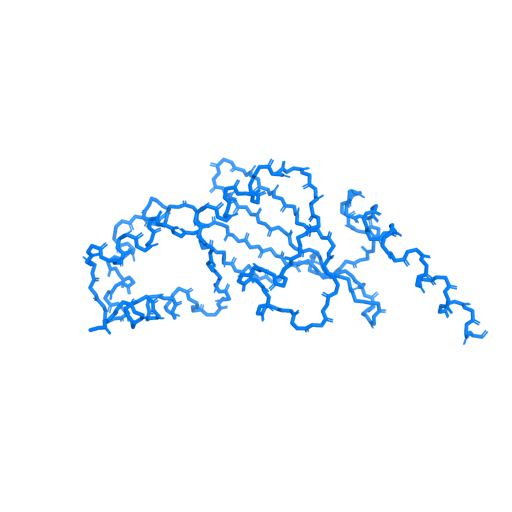1
ATOM 798 O O . ASN A 1 94 ? 12.399 3.283 -7.961 1.00 83.06 94 ASN A O 1
ATOM 802 N N . PHE A 1 95 ? 10.825 2.390 -9.289 1.00 82.75 95 PHE A N 1
ATOM 803 C CA . PHE A 1 95 ? 11.315 1.008 -9.207 1.00 82.75 95 PHE A CA 1
ATOM 804 C C . PHE A 1 95 ? 12.791 0.869 -9.617 1.00 82.75 95 PHE A C 1
ATOM 806 O O . PHE A 1 95 ? 13.544 0.128 -8.990 1.00 82.75 95 PHE A O 1
ATOM 813 N N . ILE A 1 96 ? 13.220 1.603 -10.650 1.00 82.25 96 ILE A N 1
ATOM 814 C CA . ILE A 1 96 ? 14.592 1.520 -11.171 1.00 82.25 96 ILE A CA 1
ATOM 815 C C . ILE A 1 96 ? 15.598 2.068 -10.174 1.00 82.25 96 ILE A C 1
ATOM 817 O O . ILE A 1 96 ? 16.617 1.438 -9.915 1.00 82.25 96 ILE A O 1
ATOM 821 N N . GLU A 1 97 ? 15.295 3.215 -9.585 1.00 83.75 97 GLU A N 1
ATOM 822 C CA . GLU A 1 97 ? 16.151 3.814 -8.567 1.00 83.75 97 GLU A CA 1
ATOM 823 C C . GLU A 1 97 ? 16.179 2.978 -7.282 1.00 83.75 97 GLU A C 1
ATOM 825 O O . GLU A 1 97 ? 17.239 2.798 -6.690 1.00 83.75 97 GLU A O 1
ATOM 830 N N . SER A 1 98 ? 15.033 2.409 -6.894 1.00 81.75 98 SER A N 1
ATOM 831 C CA . SER A 1 98 ? 14.889 1.641 -5.651 1.00 81.75 98 SER A CA 1
ATOM 832 C C . SER A 1 98 ? 15.697 0.342 -5.636 1.00 81.75 98 SER A C 1
ATOM 834 O O . SER A 1 98 ? 16.174 -0.068 -4.580 1.00 81.75 98 SER A O 1
ATOM 836 N N . PHE A 1 99 ? 15.845 -0.321 -6.787 1.00 82.06 99 PHE A N 1
ATOM 837 C CA . PHE A 1 99 ? 16.491 -1.637 -6.860 1.00 82.06 99 PHE A CA 1
ATOM 838 C C . PHE A 1 99 ? 17.736 -1.701 -7.751 1.00 82.06 99 PHE A C 1
ATOM 840 O O . PHE A 1 99 ? 18.477 -2.682 -7.689 1.00 82.06 99 PHE A O 1
ATOM 847 N N . GLY A 1 100 ? 17.987 -0.675 -8.564 1.00 83.56 100 GLY A N 1
ATOM 848 C CA . GLY A 1 100 ? 19.075 -0.656 -9.536 1.00 83.56 100 GLY A CA 1
ATOM 849 C C . GLY A 1 100 ? 18.789 -1.478 -10.799 1.00 83.56 100 GLY A C 1
ATOM 850 O O . GLY A 1 100 ? 17.885 -2.317 -10.852 1.00 83.56 100 GLY A O 1
ATOM 851 N N . PHE A 1 101 ? 19.584 -1.225 -11.842 1.00 84.06 101 PHE A N 1
ATOM 852 C CA . PHE A 1 101 ? 19.442 -1.900 -13.135 1.00 84.06 101 PHE A CA 1
ATOM 853 C C . PHE A 1 101 ? 19.738 -3.401 -13.055 1.00 84.06 101 PHE A C 1
ATOM 855 O O . PHE A 1 101 ? 18.966 -4.174 -13.612 1.00 84.06 101 PHE A O 1
ATOM 862 N N . ASP A 1 102 ? 20.759 -3.822 -12.304 1.00 85.12 102 ASP A N 1
ATOM 863 C CA . ASP A 1 102 ? 21.145 -5.237 -12.185 1.00 85.12 102 ASP A CA 1
ATOM 864 C C . ASP A 1 102 ? 19.993 -6.112 -11.663 1.00 85.12 102 ASP A C 1
ATOM 866 O O . ASP A 1 102 ? 19.726 -7.200 -12.175 1.00 85.12 102 ASP A O 1
ATOM 870 N N . TYR A 1 103 ? 19.250 -5.620 -10.665 1.00 82.69 103 TYR A N 1
ATOM 871 C CA . TYR A 1 103 ? 18.091 -6.336 -10.134 1.00 82.69 103 TYR A CA 1
ATOM 872 C C . TYR A 1 103 ? 16.936 -6.388 -11.140 1.00 82.69 103 TYR A C 1
ATOM 874 O O . TYR A 1 103 ? 16.231 -7.394 -11.232 1.00 82.69 103 TYR A O 1
ATOM 882 N N . ILE A 1 104 ? 16.742 -5.324 -11.921 1.00 83.00 104 ILE A N 1
ATOM 883 C CA . ILE A 1 104 ? 15.728 -5.305 -12.977 1.00 83.00 104 ILE A CA 1
ATOM 884 C C . ILE A 1 104 ? 16.082 -6.281 -14.087 1.00 83.00 104 ILE A C 1
ATOM 886 O O . ILE A 1 104 ? 15.201 -7.013 -14.527 1.00 83.00 104 ILE A O 1
ATOM 890 N N . GLU A 1 105 ? 17.335 -6.312 -14.533 1.00 84.25 105 GLU A N 1
ATOM 891 C CA . GLU A 1 105 ? 17.797 -7.265 -15.541 1.00 84.25 105 GLU A CA 1
ATOM 892 C C . GLU A 1 105 ? 17.588 -8.700 -15.066 1.00 84.25 105 GLU A C 1
ATOM 894 O O . GLU A 1 105 ? 17.014 -9.506 -15.800 1.00 84.25 105 GLU A O 1
ATOM 899 N N . PHE A 1 106 ? 17.918 -8.977 -13.802 1.00 81.38 106 PHE A N 1
ATOM 900 C CA . PHE A 1 106 ? 17.614 -10.255 -13.175 1.00 81.38 106 PHE A CA 1
ATOM 901 C C . PHE A 1 106 ? 16.113 -10.578 -13.234 1.00 81.38 106 PHE A C 1
ATOM 903 O O . PHE A 1 106 ? 15.737 -11.639 -13.727 1.00 81.38 106 PHE A O 1
ATOM 910 N N . ILE A 1 107 ? 15.220 -9.675 -12.807 1.00 79.88 107 ILE A N 1
ATOM 911 C CA . ILE A 1 107 ? 13.769 -9.936 -12.881 1.00 79.88 107 ILE A CA 1
ATOM 912 C C . ILE A 1 107 ? 13.311 -10.132 -14.331 1.00 79.88 107 ILE A C 1
ATOM 914 O O . ILE A 1 107 ? 12.471 -10.993 -14.595 1.00 79.88 107 ILE A O 1
ATOM 918 N N . VAL A 1 108 ? 13.826 -9.342 -15.272 1.00 83.81 108 VAL A N 1
ATOM 919 C CA . VAL A 1 108 ? 13.484 -9.414 -16.697 1.00 83.81 108 VAL A CA 1
ATOM 920 C C . VAL A 1 108 ? 13.839 -10.783 -17.272 1.00 83.81 108 VAL A C 1
ATOM 922 O O . VAL A 1 108 ? 13.001 -11.397 -17.939 1.00 83.81 108 VAL A O 1
ATOM 925 N N . GLU A 1 109 ? 15.036 -11.279 -16.964 1.00 83.06 109 GLU A N 1
ATOM 926 C CA . GLU A 1 109 ? 15.491 -12.614 -17.344 1.00 83.06 109 GLU A CA 1
ATOM 927 C C . GLU A 1 109 ? 14.576 -13.690 -16.744 1.00 83.06 109 GLU A C 1
ATOM 929 O O . GLU A 1 109 ? 14.010 -14.509 -17.473 1.00 83.06 109 GLU A O 1
ATOM 934 N N . GLN A 1 110 ? 14.330 -13.628 -15.431 1.00 79.00 110 GLN A N 1
ATOM 935 C CA . GLN A 1 110 ? 13.476 -14.596 -14.732 1.00 79.00 110 GLN A CA 1
ATOM 936 C C . GLN A 1 110 ? 12.018 -14.564 -15.210 1.00 79.00 110 GLN A C 1
ATOM 938 O O . GLN A 1 110 ? 11.325 -15.580 -15.218 1.00 79.00 110 GLN A O 1
ATOM 943 N N . SER A 1 111 ? 11.547 -13.405 -15.662 1.00 78.06 111 SER A N 1
ATOM 944 C CA . SER A 1 111 ? 10.193 -13.211 -16.184 1.00 78.06 111 SER A CA 1
ATOM 945 C C . SER A 1 111 ? 10.068 -13.577 -17.665 1.00 78.06 111 SER A C 1
ATOM 947 O O . SER A 1 111 ? 8.989 -13.403 -18.240 1.00 78.06 111 SER A O 1
ATOM 949 N N . SER A 1 112 ? 11.144 -14.063 -18.305 1.00 79.50 112 SER A N 1
ATOM 950 C CA . SER A 1 112 ? 11.187 -14.360 -19.744 1.00 79.50 112 SER A CA 1
ATOM 951 C C . SER A 1 112 ? 10.604 -13.208 -20.577 1.00 79.50 112 SER A C 1
ATOM 953 O O . SER A 1 112 ? 9.724 -13.407 -21.423 1.00 79.50 112 SER A O 1
ATOM 955 N N . THR A 1 113 ? 11.029 -11.984 -20.257 1.00 79.50 113 THR A N 1
ATOM 956 C CA . THR A 1 113 ? 10.620 -10.738 -20.919 1.00 79.50 113 THR A CA 1
ATOM 957 C C . THR A 1 113 ? 11.862 -9.956 -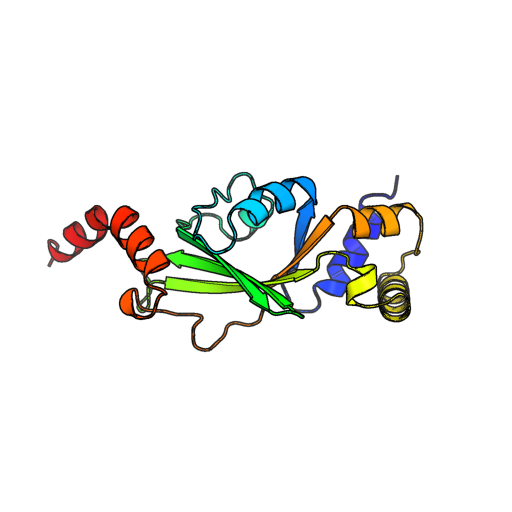21.354 1.00 79.50 113 THR A C 1
ATOM 959 O O . THR A 1 113 ? 12.983 -10.445 -21.244 1.00 79.50 113 THR A O 1
ATOM 962 N N . SER A 1 114 ? 11.691 -8.753 -21.898 1.00 83.19 114 SER A N 1
ATOM 963 C CA . SER A 1 114 ? 12.808 -7.897 -22.314 1.00 83.19 114 SER A CA 1
ATOM 964 C C . SER A 1 114 ? 12.702 -6.518 -21.682 1.00 83.19 114 SER A C 1
ATOM 966 O O . SER A 1 114 ? 11.608 -5.952 -21.593 1.00 83.19 114 SER A O 1
ATOM 968 N N . LEU A 1 115 ? 13.851 -5.947 -21.312 1.00 82.94 115 LEU A N 1
ATOM 969 C CA . LEU A 1 115 ? 13.958 -4.570 -20.841 1.00 82.94 115 LEU A CA 1
ATOM 970 C C . LEU A 1 115 ? 13.826 -3.607 -22.027 1.00 82.94 115 LEU A C 1
ATOM 972 O O . LEU A 1 115 ? 14.801 -3.091 -22.564 1.00 82.94 115 LEU A O 1
ATOM 976 N N . ASN A 1 116 ? 12.595 -3.415 -22.490 1.00 84.56 116 ASN A N 1
ATOM 977 C CA . ASN A 1 116 ? 12.275 -2.513 -23.589 1.00 84.56 116 ASN A CA 1
ATOM 978 C C . ASN A 1 116 ? 11.670 -1.198 -23.074 1.00 84.56 116 ASN A C 1
ATOM 980 O O . ASN A 1 116 ? 11.327 -1.056 -21.898 1.00 84.56 116 ASN A O 1
ATOM 984 N N . ARG A 1 117 ? 11.495 -0.230 -23.984 1.00 85.62 117 ARG A N 1
ATOM 985 C CA . ARG A 1 117 ? 10.916 1.084 -23.663 1.00 85.62 117 ARG A CA 1
ATOM 986 C C . ARG A 1 117 ? 9.561 0.975 -22.960 1.00 85.62 117 ARG A C 1
ATOM 988 O O . ARG A 1 117 ? 9.295 1.771 -22.072 1.00 85.62 117 ARG A O 1
ATOM 995 N N . ASN A 1 118 ? 8.733 -0.008 -23.313 1.00 82.44 118 ASN A N 1
ATOM 996 C CA . ASN A 1 118 ? 7.412 -0.169 -22.708 1.00 82.44 118 ASN A CA 1
ATOM 997 C C . ASN A 1 118 ? 7.510 -0.592 -21.240 1.00 82.44 118 ASN A C 1
ATOM 999 O O . ASN A 1 118 ? 6.804 -0.019 -20.416 1.00 82.44 118 ASN A O 1
ATOM 1003 N N . LEU A 1 119 ? 8.396 -1.540 -20.906 1.00 83.38 119 LEU A N 1
ATOM 1004 C CA . LEU A 1 119 ? 8.624 -1.943 -19.516 1.00 83.38 119 LEU A CA 1
ATOM 1005 C C . LEU A 1 119 ? 9.177 -0.771 -18.701 1.00 83.38 119 LEU A C 1
ATOM 1007 O O . LEU A 1 119 ? 8.638 -0.457 -17.649 1.00 83.38 119 LEU A O 1
ATOM 1011 N N . VAL A 1 120 ? 10.186 -0.068 -19.220 1.00 85.06 120 VAL A N 1
ATOM 1012 C CA . VAL A 1 120 ? 10.761 1.111 -18.550 1.00 85.06 120 VAL A CA 1
ATOM 1013 C C . VAL A 1 120 ? 9.702 2.194 -18.326 1.00 85.06 120 VAL A C 1
ATOM 1015 O 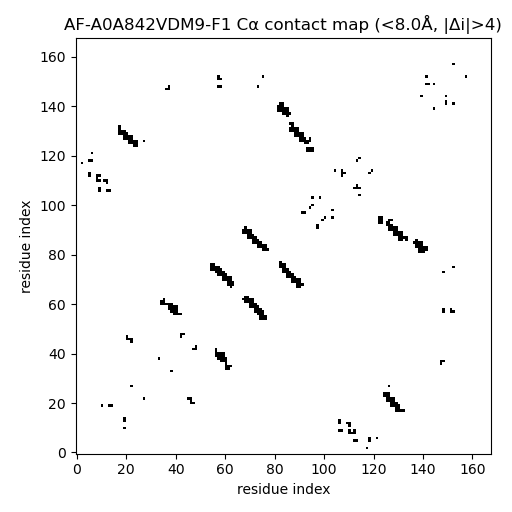O . VAL A 1 120 ? 9.584 2.727 -17.226 1.00 85.06 120 VAL A O 1
ATOM 1018 N N . THR A 1 121 ? 8.887 2.502 -19.339 1.00 86.19 121 THR A N 1
ATOM 1019 C CA . THR A 1 121 ? 7.774 3.452 -19.201 1.00 86.19 121 THR A CA 1
ATOM 1020 C C . THR A 1 121 ? 6.757 2.975 -18.167 1.00 86.19 121 THR A C 1
ATOM 1022 O O . THR A 1 121 ? 6.308 3.775 -17.354 1.00 86.19 121 THR A O 1
ATOM 1025 N N . ASN A 1 122 ? 6.416 1.685 -18.148 1.00 85.19 122 ASN A N 1
ATOM 1026 C CA . ASN A 1 122 ? 5.492 1.137 -17.164 1.00 85.19 122 ASN A CA 1
ATOM 1027 C C . ASN A 1 122 ? 6.040 1.265 -15.730 1.00 85.19 122 ASN A C 1
ATOM 1029 O O . ASN A 1 122 ? 5.338 1.801 -14.874 1.00 85.19 122 ASN A O 1
ATOM 1033 N N . LEU A 1 123 ? 7.298 0.877 -15.494 1.00 85.69 123 LEU A N 1
ATOM 1034 C CA . LEU A 1 123 ? 7.976 0.992 -14.195 1.00 85.69 123 LEU A CA 1
ATOM 1035 C C . LEU A 1 123 ? 8.078 2.438 -13.704 1.00 85.69 123 LEU A C 1
ATOM 1037 O O . LEU A 1 123 ? 7.992 2.686 -12.505 1.00 85.69 123 LEU A O 1
ATOM 1041 N N . ASN A 1 124 ? 8.230 3.388 -14.625 1.00 86.31 124 ASN A N 1
ATOM 1042 C CA . ASN A 1 124 ? 8.344 4.805 -14.293 1.00 86.31 124 ASN A CA 1
ATOM 1043 C C . ASN A 1 124 ? 6.998 5.505 -14.092 1.00 86.31 124 ASN A C 1
ATOM 1045 O O . ASN A 1 124 ? 6.976 6.546 -13.437 1.00 86.31 124 ASN A O 1
ATOM 1049 N N . ASN A 1 125 ? 5.902 4.973 -14.638 1.00 89.81 125 ASN A N 1
ATOM 1050 C CA . ASN A 1 125 ? 4.572 5.590 -14.561 1.00 89.81 125 ASN A CA 1
ATOM 1051 C C . ASN A 1 125 ? 3.698 5.029 -13.435 1.00 89.81 125 ASN A C 1
ATOM 1053 O O . ASN A 1 125 ? 2.638 5.591 -13.155 1.00 89.81 125 ASN A O 1
ATOM 1057 N N . HIS A 1 126 ? 4.133 3.949 -12.790 1.00 88.06 126 HIS A N 1
ATOM 1058 C CA . HIS A 1 126 ? 3.389 3.303 -11.719 1.00 88.06 126 HIS A CA 1
ATOM 1059 C C . HIS A 1 126 ? 4.140 3.345 -10.396 1.00 88.06 126 HIS A C 1
ATOM 1061 O O . HIS A 1 126 ? 5.368 3.408 -10.343 1.00 88.06 126 HIS A O 1
ATOM 1067 N N . ILE A 1 127 ? 3.353 3.283 -9.333 1.00 86.31 127 ILE A N 1
ATOM 1068 C CA . ILE A 1 127 ? 3.790 3.065 -7.964 1.00 86.31 127 ILE A CA 1
ATOM 1069 C C . ILE A 1 127 ? 3.405 1.651 -7.591 1.00 86.31 127 ILE A C 1
ATOM 1071 O O . ILE A 1 127 ? 2.271 1.241 -7.843 1.00 86.31 127 ILE A O 1
ATOM 1075 N N . TYR A 1 128 ? 4.327 0.923 -6.971 1.00 86.06 128 TYR A N 1
ATOM 1076 C CA . TYR A 1 128 ? 4.078 -0.444 -6.533 1.00 86.06 128 TYR A CA 1
ATOM 1077 C C . TYR A 1 128 ? 3.905 -0.476 -5.020 1.00 86.06 128 TYR A C 1
ATOM 1079 O O . TYR A 1 128 ? 4.702 0.094 -4.281 1.00 86.06 128 TYR A O 1
ATOM 1087 N N . LEU A 1 129 ? 2.860 -1.155 -4.564 1.00 84.94 129 LEU A N 1
ATOM 1088 C CA . LEU A 1 129 ? 2.550 -1.367 -3.158 1.00 84.94 129 LEU A CA 1
ATOM 1089 C C . LEU A 1 129 ? 2.751 -2.842 -2.841 1.00 84.94 129 LEU A C 1
ATOM 1091 O O . LEU A 1 129 ? 1.971 -3.695 -3.267 1.00 84.94 129 LEU A O 1
ATOM 1095 N N . VAL A 1 130 ? 3.801 -3.148 -2.091 1.00 86.31 130 VAL A N 1
ATOM 1096 C CA . VAL A 1 130 ? 4.136 -4.519 -1.706 1.00 86.31 130 VAL A CA 1
ATOM 1097 C C . VAL A 1 130 ? 3.615 -4.768 -0.304 1.00 86.31 130 VAL A C 1
ATOM 1099 O O . VAL A 1 130 ? 4.084 -4.158 0.653 1.00 86.31 130 VAL A O 1
ATOM 1102 N N . LYS A 1 131 ? 2.655 -5.684 -0.168 1.00 87.19 131 LYS A N 1
ATOM 1103 C CA . LYS A 1 131 ? 2.114 -6.068 1.134 1.00 87.19 131 LYS A CA 1
ATOM 1104 C C . LYS A 1 131 ? 3.206 -6.718 1.982 1.00 87.19 131 LYS A C 1
ATOM 1106 O O . LYS A 1 131 ? 3.803 -7.727 1.593 1.00 87.19 131 LYS A O 1
ATOM 1111 N N . ASN A 1 132 ? 3.446 -6.152 3.156 1.00 88.06 132 ASN A N 1
ATOM 1112 C CA . ASN A 1 132 ? 4.363 -6.703 4.137 1.00 88.06 132 ASN A CA 1
ATOM 1113 C C . ASN A 1 132 ? 3.732 -7.888 4.869 1.00 88.06 132 ASN A C 1
ATOM 1115 O O . ASN A 1 132 ? 2.512 -8.066 4.904 1.00 88.06 132 ASN A O 1
ATOM 1119 N N . LYS A 1 133 ? 4.588 -8.738 5.441 1.00 90.06 133 LYS A N 1
ATOM 1120 C CA . LYS A 1 133 ? 4.118 -9.834 6.291 1.00 90.06 133 LYS A CA 1
ATOM 1121 C C . LYS A 1 133 ? 3.427 -9.247 7.531 1.00 90.06 133 LYS A C 1
ATOM 1123 O O . LYS A 1 133 ? 3.932 -8.254 8.056 1.00 90.06 133 LYS A O 1
ATOM 1128 N N . PRO A 1 134 ? 2.334 -9.862 8.017 1.00 90.50 134 PRO A N 1
ATOM 1129 C CA . PRO A 1 134 ? 1.685 -9.447 9.255 1.00 90.50 134 PRO A CA 1
ATOM 1130 C C . PRO A 1 134 ? 2.676 -9.333 10.420 1.00 90.50 134 PRO A C 1
ATOM 1132 O O . PRO A 1 134 ? 3.447 -10.261 10.680 1.00 90.50 134 PRO A O 1
ATOM 1135 N N . GLY A 1 135 ? 2.655 -8.188 11.101 1.00 89.00 135 GLY A N 1
ATOM 1136 C CA . GLY A 1 135 ? 3.404 -7.945 12.331 1.00 89.00 135 GLY A CA 1
ATOM 1137 C C . GLY A 1 135 ? 2.650 -8.409 13.580 1.00 89.00 135 GLY A C 1
ATOM 1138 O O . GLY A 1 135 ? 1.546 -8.948 13.507 1.00 89.00 135 GLY A O 1
ATOM 1139 N N . LYS A 1 136 ? 3.238 -8.169 14.760 1.00 91.19 136 LYS A N 1
ATOM 1140 C CA . LYS A 1 136 ? 2.572 -8.418 16.059 1.00 91.19 136 LYS A CA 1
ATOM 1141 C C . LYS A 1 136 ? 1.359 -7.508 16.286 1.00 91.19 136 LYS A C 1
ATOM 1143 O O . LYS A 1 136 ? 0.482 -7.833 17.073 1.00 91.19 136 LYS A O 1
ATOM 1148 N N . ASP A 1 137 ? 1.346 -6.386 15.589 1.00 90.25 137 ASP A N 1
ATOM 1149 C CA . ASP A 1 137 ? 0.342 -5.332 15.570 1.00 90.25 137 ASP A CA 1
ATOM 1150 C C . ASP A 1 137 ? -0.629 -5.475 14.388 1.00 90.25 137 ASP A C 1
ATOM 1152 O O . ASP A 1 137 ? -1.309 -4.519 14.031 1.00 90.25 137 ASP A O 1
ATOM 1156 N N . HIS A 1 138 ? -0.685 -6.655 13.758 1.00 91.69 138 HIS A N 1
ATOM 1157 C CA . HIS A 1 138 ? -1.649 -6.924 12.693 1.00 91.69 138 HIS A CA 1
ATOM 1158 C C . HIS A 1 138 ? -3.086 -6.964 13.218 1.00 91.69 138 HIS A C 1
ATOM 1160 O O . HIS A 1 138 ? -3.992 -6.528 12.520 1.00 91.69 138 HIS A O 1
ATOM 1166 N N . TRP A 1 139 ? -3.278 -7.464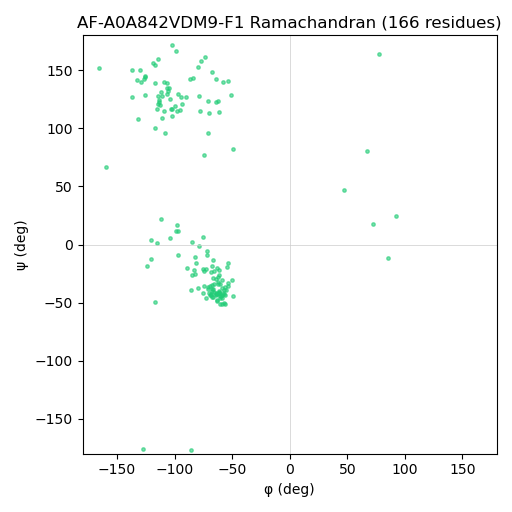 14.439 1.00 93.56 139 TRP A N 1
ATOM 1167 C CA . TRP A 1 139 ? -4.570 -7.547 15.112 1.00 93.56 139 TRP A CA 1
ATOM 1168 C C . TRP A 1 139 ? -4.543 -6.644 16.336 1.00 93.56 139 TRP A C 1
ATOM 1170 O O . TRP A 1 139 ? -3.756 -6.876 17.263 1.00 93.56 139 TRP A O 1
ATOM 1180 N N . LEU A 1 140 ? -5.393 -5.625 16.331 1.00 92.44 140 LEU A N 1
ATOM 1181 C CA . LEU A 1 140 ? -5.426 -4.567 17.329 1.00 92.44 140 LEU A CA 1
ATOM 1182 C C . LEU A 1 140 ? -6.823 -4.442 17.937 1.00 92.44 140 LEU A C 1
ATOM 1184 O O . LEU A 1 140 ? -7.843 -4.577 17.259 1.00 92.44 140 LEU A O 1
ATOM 1188 N N . ASN A 1 141 ? -6.857 -4.134 19.226 1.00 92.12 141 ASN A N 1
ATOM 1189 C CA . ASN A 1 141 ? -8.006 -3.492 19.836 1.00 92.12 141 ASN A CA 1
ATOM 1190 C C . ASN A 1 141 ? -8.056 -2.017 19.419 1.00 92.12 141 ASN A C 1
ATOM 1192 O O . ASN A 1 141 ? -7.056 -1.432 18.989 1.00 92.12 141 ASN A O 1
ATOM 1196 N N . ILE A 1 142 ? -9.222 -1.395 19.575 1.00 88.56 142 ILE A N 1
ATOM 1197 C CA . ILE A 1 142 ? -9.418 0.017 19.229 1.00 88.56 142 ILE A CA 1
ATOM 1198 C C . ILE A 1 142 ? -8.454 0.909 20.033 1.00 88.56 142 ILE A C 1
ATOM 1200 O O . ILE A 1 142 ? -7.897 1.863 19.491 1.00 88.56 142 ILE A O 1
ATOM 1204 N N . GLU A 1 143 ? -8.192 0.572 21.298 1.00 89.88 143 GLU A N 1
ATOM 1205 C CA . GLU A 1 143 ? -7.288 1.323 22.178 1.00 89.88 143 GLU A CA 1
ATOM 1206 C C . GLU A 1 143 ? -5.808 1.150 21.808 1.00 89.88 143 GLU A C 1
ATOM 1208 O O . GLU A 1 143 ? -4.986 1.991 22.166 1.00 89.88 143 GLU A O 1
ATOM 1213 N N . GLU A 1 144 ? -5.459 0.078 21.087 1.00 92.06 144 GLU A N 1
ATOM 1214 C CA . GLU A 1 144 ? -4.097 -0.175 20.597 1.00 92.06 144 GLU A CA 1
ATOM 1215 C C . GLU A 1 144 ? -3.802 0.599 19.293 1.00 92.06 144 GLU A C 1
ATOM 1217 O O . GLU A 1 144 ? -2.655 0.657 18.846 1.00 92.06 144 GLU A O 1
ATOM 1222 N N . CYS A 1 145 ? -4.820 1.201 18.666 1.00 88.38 145 CYS A N 1
ATOM 1223 C CA . CYS A 1 145 ? -4.669 1.975 17.437 1.00 88.38 145 CYS A CA 1
ATOM 1224 C C . CYS A 1 145 ? -4.135 3.392 17.710 1.00 88.38 145 CYS A C 1
ATOM 1226 O O . CYS A 1 145 ? -4.430 3.977 18.756 1.00 88.38 145 CYS A O 1
ATOM 1228 N N . PRO A 1 146 ? -3.430 4.021 16.746 1.00 88.00 146 PRO A N 1
ATOM 1229 C CA . PRO A 1 146 ? -3.095 5.439 16.842 1.00 88.00 146 PRO A CA 1
ATOM 1230 C C . PRO A 1 146 ? -4.351 6.291 17.074 1.00 88.00 146 PRO A C 1
ATOM 1232 O O . PRO A 1 146 ? -5.385 6.047 16.452 1.00 88.00 146 PRO A O 1
ATOM 1235 N N . GLU A 1 147 ? -4.252 7.325 17.914 1.00 87.19 147 GLU A N 1
ATOM 1236 C CA . GLU A 1 147 ? -5.396 8.146 18.353 1.00 87.19 147 GLU A CA 1
ATOM 1237 C C . GLU A 1 147 ? -6.269 8.626 17.185 1.00 87.19 147 GLU A C 1
ATOM 1239 O O . GLU A 1 147 ? -7.491 8.494 17.209 1.00 87.19 147 GLU A O 1
ATOM 1244 N N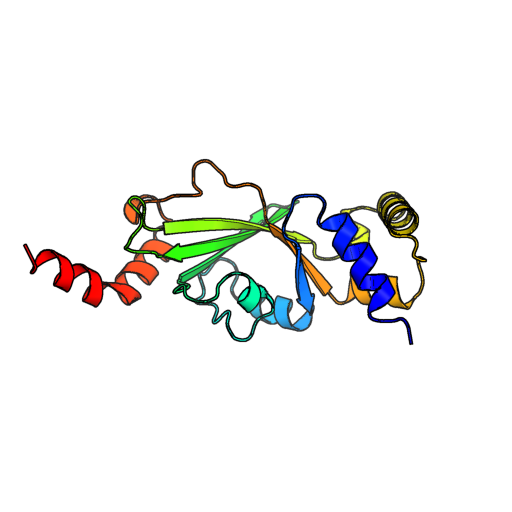 . LYS A 1 148 ? -5.639 9.102 16.108 1.00 82.81 148 LYS A N 1
ATOM 1245 C CA . LYS A 1 148 ? -6.352 9.583 14.921 1.00 82.81 148 LYS A CA 1
ATOM 1246 C C . LYS A 1 148 ? -7.176 8.487 14.224 1.00 82.81 148 LYS A C 1
ATOM 1248 O O . LYS A 1 148 ? -8.218 8.787 13.658 1.00 82.81 148 LYS A O 1
ATOM 1253 N N . ILE A 1 149 ? -6.724 7.231 14.260 1.00 84.94 149 ILE A N 1
ATOM 1254 C CA . ILE A 1 149 ? -7.466 6.078 13.725 1.00 84.94 149 ILE A CA 1
ATOM 1255 C C . ILE A 1 149 ? -8.634 5.752 14.647 1.00 84.94 149 ILE A C 1
ATOM 1257 O O . ILE A 1 149 ? -9.755 5.593 14.179 1.00 84.94 149 ILE A O 1
ATOM 1261 N N . ASN A 1 150 ? -8.380 5.723 15.955 1.00 86.38 150 ASN A N 1
ATOM 1262 C CA . ASN A 1 150 ? -9.390 5.469 16.977 1.00 86.38 150 ASN A CA 1
ATOM 1263 C C . ASN A 1 150 ? -10.567 6.464 16.873 1.00 86.38 150 ASN A C 1
ATOM 1265 O O . ASN A 1 150 ? -11.729 6.057 16.889 1.00 86.38 150 ASN A O 1
ATOM 1269 N N . VAL A 1 151 ? -10.285 7.756 16.658 1.00 84.38 151 VAL A N 1
ATOM 1270 C CA . VAL A 1 151 ? -11.319 8.779 16.415 1.00 84.38 151 VAL A CA 1
ATOM 1271 C C . VAL A 1 151 ? -12.200 8.416 15.216 1.00 84.38 151 VAL A C 1
ATOM 1273 O O . VAL A 1 151 ? -13.419 8.380 15.367 1.00 84.38 151 VAL A O 1
ATOM 1276 N N . ILE A 1 152 ? -11.610 8.069 14.067 1.00 82.38 152 ILE A N 1
ATOM 1277 C CA . ILE A 1 152 ? -12.366 7.732 12.847 1.00 82.38 152 ILE A CA 1
ATOM 1278 C C . ILE A 1 152 ? -13.208 6.465 13.050 1.00 82.38 152 ILE A C 1
ATOM 1280 O O . ILE A 1 152 ? -14.372 6.431 12.649 1.00 82.38 152 ILE A O 1
ATOM 1284 N N . ILE A 1 153 ? -12.652 5.429 13.694 1.00 81.12 153 ILE A N 1
ATOM 1285 C CA . ILE A 1 153 ? -13.393 4.197 14.018 1.00 81.12 153 ILE A CA 1
ATOM 1286 C C . ILE A 1 153 ? -14.605 4.541 14.881 1.00 81.12 153 ILE A C 1
ATOM 1288 O O . ILE A 1 153 ? -15.733 4.177 14.554 1.00 81.12 153 ILE A O 1
ATOM 1292 N N . ASN A 1 154 ? -14.395 5.291 15.959 1.00 83.00 154 ASN A N 1
ATOM 1293 C CA . ASN A 1 154 ? -15.479 5.650 16.858 1.00 83.00 154 ASN A CA 1
ATOM 1294 C C . ASN A 1 154 ? -16.529 6.521 16.171 1.00 83.00 154 ASN A C 1
ATOM 1296 O O . ASN A 1 154 ? -17.713 6.295 16.376 1.00 83.00 154 ASN A O 1
ATOM 1300 N N . GLU A 1 155 ? -16.152 7.503 15.358 1.00 83.38 155 GLU A N 1
ATOM 1301 C CA . GLU A 1 155 ? -17.120 8.335 14.633 1.00 83.38 155 GLU A CA 1
ATOM 1302 C C . GLU A 1 155 ? -17.977 7.517 13.667 1.00 83.38 155 GLU A C 1
ATOM 1304 O O . GLU A 1 155 ? -19.195 7.696 13.630 1.00 83.38 155 GLU A O 1
ATOM 1309 N N . LYS A 1 156 ? -17.368 6.569 12.950 1.00 78.25 156 LYS A N 1
ATOM 1310 C CA . LYS A 1 156 ? -18.077 5.716 11.993 1.00 78.25 156 LYS A CA 1
ATOM 1311 C C . LYS A 1 156 ? -18.946 4.641 12.645 1.00 78.25 156 LYS A C 1
ATOM 1313 O O . LYS A 1 156 ? -20.010 4.330 12.117 1.00 78.25 156 LYS A O 1
ATOM 1318 N N . PHE A 1 157 ? -18.508 4.068 13.767 1.00 74.94 157 PHE A N 1
ATOM 1319 C CA . PHE A 1 157 ? -19.127 2.868 14.349 1.00 74.94 157 PHE A CA 1
ATOM 1320 C C . PHE A 1 157 ? -19.772 3.078 15.729 1.00 74.94 157 PHE A C 1
ATOM 1322 O O . PHE A 1 157 ? -20.378 2.145 16.256 1.00 74.94 157 PHE A O 1
ATOM 1329 N N . LYS A 1 158 ? -19.754 4.298 16.295 1.00 67.62 158 LYS A N 1
ATOM 1330 C CA . LYS A 1 158 ? -20.404 4.651 17.584 1.00 67.62 158 LYS A CA 1
ATOM 1331 C C . LYS A 1 158 ? -21.871 4.218 17.691 1.00 67.62 158 LYS A C 1
ATOM 1333 O O . LYS A 1 158 ? -22.343 3.965 18.797 1.00 67.62 158 LYS A O 1
ATOM 1338 N N . GLY A 1 159 ? -22.598 4.175 16.572 1.00 60.00 159 GLY A N 1
ATOM 1339 C CA . GLY A 1 159 ? -24.003 3.753 16.524 1.00 60.00 159 GLY A CA 1
ATOM 1340 C C . GLY A 1 159 ? -24.208 2.235 16.481 1.00 60.00 159 GLY A C 1
ATOM 1341 O O . GLY A 1 159 ? -25.242 1.755 16.931 1.00 60.00 159 GLY A O 1
ATOM 1342 N N . THR A 1 160 ? -23.230 1.482 15.978 1.00 57.19 160 THR A N 1
ATOM 1343 C CA . THR A 1 160 ? -23.310 0.020 15.827 1.00 57.19 160 THR A CA 1
ATOM 1344 C C . THR A 1 160 ? -22.900 -0.690 17.115 1.00 57.19 160 THR A C 1
ATOM 1346 O O . THR A 1 160 ? -23.575 -1.621 17.537 1.00 57.19 160 THR A O 1
ATOM 1349 N N . ILE A 1 161 ? -21.872 -0.176 17.802 1.00 55.50 161 ILE A N 1
ATOM 1350 C CA . ILE A 1 161 ? -21.347 -0.742 19.059 1.00 55.50 161 ILE A CA 1
ATOM 1351 C C . ILE A 1 161 ? -22.408 -0.719 20.177 1.00 55.50 161 ILE A C 1
ATOM 1353 O O . ILE A 1 161 ? -22.485 -1.636 20.982 1.00 55.50 161 ILE A O 1
ATOM 1357 N N . ARG A 1 162 ? -23.287 0.294 20.209 1.00 51.06 162 ARG A N 1
ATOM 1358 C CA . ARG A 1 162 ? -24.311 0.427 21.264 1.00 51.06 162 ARG A CA 1
ATOM 1359 C C . ARG A 1 162 ? -25.488 -0.546 21.150 1.00 51.06 162 ARG A C 1
ATOM 1361 O O . ARG A 1 162 ? -26.150 -0.772 22.157 1.00 51.06 162 ARG A O 1
ATOM 1368 N N . ASN A 1 163 ? -25.772 -1.083 19.963 1.00 48.06 163 ASN A N 1
ATOM 1369 C CA . ASN A 1 163 ? -26.967 -1.904 19.737 1.00 48.06 163 ASN A CA 1
ATOM 1370 C C . ASN A 1 163 ? -26.739 -3.401 20.001 1.00 48.06 163 ASN A C 1
ATOM 1372 O O . ASN A 1 163 ? -27.707 -4.121 20.227 1.00 48.06 163 ASN A O 1
ATOM 1376 N N . GLU A 1 164 ? -25.492 -3.879 19.996 1.00 50.91 164 GLU A N 1
ATOM 1377 C CA . GLU A 1 164 ? -25.192 -5.289 20.294 1.00 50.91 164 GLU A CA 1
ATOM 1378 C C . GLU A 1 164 ? -25.073 -5.553 21.806 1.00 50.91 164 GLU A C 1
ATOM 1380 O O . GLU A 1 164 ? -25.465 -6.622 22.266 1.00 50.91 164 GLU A O 1
ATOM 1385 N N . ASP A 1 165 ? -24.713 -4.539 22.605 1.00 46.50 165 ASP A N 1
ATOM 1386 C CA . ASP A 1 165 ? -24.766 -4.595 24.078 1.00 46.50 165 ASP A CA 1
ATOM 1387 C C . ASP A 1 165 ? -26.202 -4.571 24.648 1.00 46.50 165 ASP A C 1
ATOM 1389 O O . ASP A 1 165 ? -26.399 -4.697 25.855 1.00 46.50 165 ASP A O 1
ATOM 1393 N N . THR A 1 166 ? -27.226 -4.395 23.803 1.00 43.56 166 THR A N 1
ATOM 1394 C CA . THR A 1 166 ? -28.646 -4.404 24.215 1.00 43.56 166 THR A CA 1
ATOM 1395 C C . THR A 1 166 ? -29.386 -5.697 23.857 1.00 43.56 166 THR A C 1
ATOM 1397 O O . THR A 1 166 ? -30.599 -5.775 24.052 1.00 43.56 166 THR A O 1
ATOM 1400 N N . LEU A 1 167 ? -28.681 -6.708 23.336 1.00 41.00 167 LEU A N 1
ATOM 1401 C CA . LEU A 1 167 ? -29.249 -8.001 22.928 1.00 41.00 167 LEU A CA 1
ATOM 1402 C C . LEU A 1 167 ? -28.799 -9.185 23.807 1.00 41.00 167 LEU A C 1
ATOM 1404 O O . LEU A 1 167 ? -28.898 -10.335 23.375 1.00 41.00 167 LEU A O 1
ATOM 1408 N N . LEU A 1 168 ? -28.352 -8.915 25.039 1.00 39.56 168 LEU A N 1
ATOM 1409 C CA . LEU A 1 168 ? -28.166 -9.921 26.095 1.00 39.56 168 LEU A CA 1
ATOM 1410 C C . LEU A 1 168 ? -29.317 -9.890 27.106 1.00 39.56 168 LEU A C 1
ATOM 1412 O O . LEU A 1 168 ? -29.643 -8.786 27.597 1.00 39.56 168 LEU A O 1
#

Foldseek 3Di:
DCLVPLVVLLLVLVPPVWDKFKDFVVVVVVVVVQAPAWDQDPCCPPSCVVVDDPWRWFTWHWDDDPQWTKIWTWTADPVDPQGIFIWMWTKDQQVCVNQHPVVVVVSCVVSVHDPDPSVNVVSNGMIMTIIDDDDPCRRHHLVRDDPSSSVRCCVVCVPVVVPVVVPD

Nearest PDB structures (foldseek):
  5m8b-assembly1_B  TM=6.107E-01  e=4.934E+00  Levilactobacillus brevis
  5m8e-assembly1_B  TM=6.114E-01  e=8.884E+00  Weissella cibaria
  7k7h-assembly1_B  TM=3.690E-01  e=5.550E+00  Salmonella enterica subsp. enterica serovar Typhi str. CT18
  6p4p-assembly1_B  TM=4.377E-01  e=7.447E+00  Salmonella enterica subsp. enterica serovar Typhi str. CT18

Solvent-accessible surface area (backbone atoms only — not comparable to full-atom values): 9628 Å² total; per-residue (Å²): 141,56,76,67,61,53,52,50,34,44,49,55,60,74,27,75,91,32,60,66,47,64,42,49,45,71,62,47,57,63,58,57,74,45,60,79,46,71,42,72,63,75,37,81,85,38,77,61,31,80,80,47,87,90,63,58,63,51,31,39,45,51,48,76,54,103,87,46,43,34,40,36,39,40,33,56,42,89,88,44,97,43,30,29,42,40,46,44,24,42,50,39,74,44,48,57,79,75,58,36,64,71,53,49,51,50,46,27,58,78,32,76,46,71,95,41,72,66,54,55,50,50,45,67,45,31,32,38,36,37,45,52,78,80,59,93,68,21,58,22,46,65,86,74,42,60,67,76,54,34,51,49,49,45,72,76,39,57,75,59,64,61,59,62,77,68,73,119

Sequence (168 aa):
MDFISSCLRFHYYISQNRSVFWLEKDQWNLISKNFGTPIEINIENTPLVSITKNQNFIASLYKNDKYNQEIEIYRYDFKDSKPVNKDTYTVIDNFIESFGFDYIEFIVEQSSTSLNRNLVTNLNNHIYLVKNKPGKDHWLNIEECPEKINVIINEKFKGTIRNEDTLL

Radius of gyration: 18.61 Å; Cα contacts (8 Å, |Δi|>4): 235; chains: 1; bounding box: 50×30×55 Å

Mean predicted aligned error: 9.05 Å

pLDDT: mean 75.2, std 13.97, range [38.5, 93.56]